Protein AF-A0ABC9KSV8-F1 (afdb_monomer_lite)

Secondary structure (DSSP, 8-state):
--STHHHHHHTTGGGSTTHHHHHHHHHHHHHHHHHHHHHHHHHHHHHHS-TTS--TTTHHHHHHHHHHHHTT--HHHHHHHHHHHHHHHHHHHHHHHHHHHHHHHHHHSPTTSS-HHHH---TTS--HHHHHHHHHHHHHHHHHHHHH-SSHHHHHHHHHHHHHHHHHHHHT--

Structure (mmCIF, N/CA/C/O backbone):
data_AF-A0ABC9KSV8-F1
#
_entry.id   AF-A0ABC9KSV8-F1
#
loop_
_atom_site.group_PDB
_atom_site.id
_atom_site.type_symbol
_atom_site.label_atom_id
_atom_site.label_alt_id
_atom_site.label_comp_id
_atom_site.label_asym_id
_atom_site.label_entity_id
_atom_site.label_seq_id
_atom_site.pdbx_PDB_ins_code
_atom_site.Cartn_x
_atom_site.Cartn_y
_atom_site.Cartn_z
_atom_site.occupancy
_atom_site.B_iso_or_equiv
_atom_site.auth_seq_id
_atom_site.auth_comp_id
_atom_site.auth_asym_id
_atom_site.auth_atom_id
_atom_site.pdbx_PDB_model_num
ATOM 1 N N . MET A 1 1 ? 8.808 -5.031 3.314 1.00 46.09 1 MET A N 1
ATOM 2 C CA . MET A 1 1 ? 7.446 -4.643 3.751 1.00 46.09 1 MET A CA 1
ATOM 3 C C . MET A 1 1 ? 6.387 -5.027 2.706 1.00 46.09 1 MET A C 1
ATOM 5 O O . MET A 1 1 ? 5.720 -4.157 2.174 1.00 46.09 1 MET A O 1
ATOM 9 N N . ALA A 1 2 ? 6.218 -6.317 2.385 1.00 45.25 2 ALA A N 1
ATOM 10 C CA . ALA A 1 2 ? 5.126 -6.767 1.500 1.00 45.25 2 ALA A CA 1
ATOM 11 C C . ALA A 1 2 ? 3.939 -7.364 2.285 1.00 45.25 2 ALA A C 1
ATOM 13 O O . ALA A 1 2 ? 2.809 -7.320 1.820 1.00 45.25 2 ALA A O 1
ATOM 14 N N . ALA A 1 3 ? 4.185 -7.873 3.499 1.00 51.78 3 ALA A N 1
ATOM 15 C CA . ALA A 1 3 ? 3.176 -8.545 4.320 1.00 51.78 3 ALA A CA 1
ATOM 16 C C . ALA A 1 3 ? 2.500 -7.650 5.380 1.00 51.78 3 ALA A C 1
ATOM 18 O O . ALA A 1 3 ? 1.443 -8.015 5.881 1.00 51.78 3 ALA A O 1
ATOM 19 N N . GLY A 1 4 ? 3.054 -6.470 5.692 1.00 57.84 4 GLY A N 1
ATOM 20 C CA . GLY A 1 4 ? 2.533 -5.593 6.760 1.00 57.84 4 GLY A CA 1
ATOM 21 C C . GLY A 1 4 ? 1.115 -5.053 6.517 1.00 57.84 4 GLY A C 1
ATOM 22 O O . GLY A 1 4 ? 0.454 -4.596 7.438 1.00 57.84 4 GLY A O 1
ATOM 23 N N . GLY A 1 5 ? 0.601 -5.148 5.287 1.00 61.28 5 GLY A N 1
ATOM 24 C CA . GLY A 1 5 ? -0.781 -4.776 4.974 1.00 61.28 5 GLY A CA 1
ATOM 25 C C . GLY A 1 5 ? -1.832 -5.797 5.428 1.00 61.28 5 GLY A C 1
ATOM 26 O O . GLY A 1 5 ? -3.011 -5.461 5.467 1.00 61.28 5 GLY A O 1
ATOM 27 N N . ALA A 1 6 ? -1.458 -7.035 5.772 1.00 68.19 6 ALA A N 1
ATOM 28 C CA . ALA A 1 6 ? -2.437 -8.063 6.143 1.00 68.19 6 ALA A CA 1
ATOM 29 C C . ALA A 1 6 ? -3.151 -7.738 7.470 1.00 68.19 6 ALA A C 1
ATOM 31 O O . ALA A 1 6 ? -4.368 -7.896 7.569 1.00 68.19 6 ALA A O 1
ATOM 32 N N . GLU A 1 7 ? -2.416 -7.206 8.449 1.00 69.50 7 GLU A N 1
ATOM 33 C CA . GLU A 1 7 ? -2.945 -6.721 9.736 1.00 69.50 7 GLU A CA 1
ATOM 34 C C . GLU A 1 7 ? -3.925 -5.562 9.524 1.00 69.50 7 GLU A C 1
ATOM 36 O O . GLU A 1 7 ? -5.012 -5.513 10.093 1.00 69.50 7 GLU A O 1
ATOM 41 N N . SER A 1 8 ? -3.577 -4.686 8.585 1.00 69.19 8 SER A N 1
ATOM 42 C CA . SER A 1 8 ? -4.386 -3.548 8.164 1.00 69.19 8 SER A CA 1
ATOM 43 C C . SER A 1 8 ? -5.717 -3.944 7.513 1.00 69.19 8 SER A C 1
ATOM 45 O O . SER A 1 8 ? -6.694 -3.206 7.582 1.00 69.19 8 SER A O 1
ATOM 47 N N . VAL A 1 9 ? -5.798 -5.126 6.903 1.00 72.62 9 VAL A N 1
ATOM 48 C CA . VAL A 1 9 ? -7.027 -5.625 6.269 1.00 72.62 9 VAL A CA 1
ATOM 49 C C . VAL A 1 9 ? -7.897 -6.412 7.263 1.00 72.62 9 VAL A C 1
ATOM 51 O O . VAL A 1 9 ? -9.110 -6.503 7.072 1.00 72.62 9 VAL A O 1
ATOM 54 N N . ALA A 1 10 ? -7.321 -6.922 8.360 1.00 73.44 10 ALA A N 1
ATOM 55 C CA . ALA A 1 10 ? -8.034 -7.680 9.397 1.00 73.44 10 ALA A CA 1
ATOM 56 C C . ALA A 1 10 ? -9.163 -6.884 10.066 1.00 73.44 10 ALA A C 1
ATOM 58 O O . ALA A 1 10 ? -10.212 -7.453 10.369 1.00 73.44 10 ALA A O 1
ATOM 59 N N . VAL A 1 11 ? -9.014 -5.563 10.199 1.00 73.00 11 VAL A N 1
ATOM 60 C CA . VAL A 1 11 ? -10.063 -4.690 10.764 1.00 73.00 11 VAL A CA 1
ATOM 61 C C . VAL A 1 11 ? -11.325 -4.601 9.898 1.00 73.00 11 VAL A C 1
ATOM 63 O O . VAL A 1 11 ? -12.359 -4.124 10.357 1.00 73.00 11 VAL A O 1
ATOM 66 N N . TYR A 1 12 ? -11.266 -5.082 8.654 1.00 75.00 12 TYR A N 1
ATOM 67 C CA . TYR A 1 12 ? -12.403 -5.142 7.734 1.00 75.00 12 TYR A CA 1
ATOM 68 C C . TYR A 1 12 ? -13.035 -6.539 7.661 1.00 75.00 12 TYR A C 1
ATOM 70 O O . TYR A 1 12 ? -13.922 -6.760 6.842 1.00 75.00 12 TYR A O 1
ATOM 78 N N . VAL A 1 13 ? -12.630 -7.500 8.506 1.00 79.50 13 VAL A N 1
ATOM 79 C CA . VAL A 1 13 ? -13.164 -8.878 8.478 1.00 79.50 13 VAL A CA 1
ATOM 80 C C . VAL A 1 13 ? -14.690 -8.932 8.616 1.00 79.50 13 VAL A C 1
ATOM 82 O O . VAL A 1 13 ? -15.338 -9.770 7.989 1.00 79.50 13 VAL A O 1
ATOM 85 N N . ASN A 1 14 ? -15.262 -8.011 9.394 1.00 75.69 14 ASN A N 1
ATOM 86 C CA . ASN A 1 14 ? -16.706 -7.901 9.608 1.00 75.69 14 ASN A CA 1
ATOM 87 C C . ASN A 1 14 ? -17.434 -7.226 8.434 1.00 75.69 14 ASN A C 1
ATOM 89 O O . ASN A 1 14 ? -18.637 -7.418 8.277 1.00 75.69 14 ASN A O 1
ATOM 93 N N . ASP A 1 15 ? -16.705 -6.508 7.578 1.00 76.12 15 ASP A N 1
ATOM 94 C CA . ASP A 1 15 ? -17.246 -5.822 6.402 1.00 76.12 15 ASP A CA 1
ATOM 95 C C . ASP A 1 15 ? -17.249 -6.735 5.156 1.00 76.12 15 ASP A C 1
ATOM 97 O O . ASP A 1 15 ? -17.809 -6.392 4.111 1.00 76.12 15 ASP A O 1
ATOM 101 N N . VAL A 1 16 ? -16.645 -7.929 5.245 1.00 79.94 16 VAL A N 1
ATOM 102 C CA . VAL A 1 16 ? -16.566 -8.895 4.141 1.00 79.94 16 VAL A CA 1
ATOM 103 C C . VAL A 1 16 ? -17.795 -9.804 4.103 1.00 79.94 16 VAL A C 1
ATOM 105 O O . VAL A 1 16 ? -18.100 -10.545 5.041 1.00 79.94 16 VAL A O 1
ATOM 108 N N . LYS A 1 17 ? -18.474 -9.825 2.948 1.00 73.56 17 LYS A N 1
ATOM 109 C CA . LYS A 1 17 ? -19.569 -10.769 2.678 1.00 73.56 17 LYS A CA 1
ATOM 110 C C . LYS A 1 17 ? -19.080 -12.212 2.841 1.00 73.56 17 LYS A C 1
ATOM 112 O O . LYS A 1 17 ? -18.141 -12.639 2.176 1.00 73.56 17 LYS A O 1
ATOM 117 N N . GLY A 1 18 ? -19.744 -12.970 3.714 1.00 79.75 18 GLY A N 1
ATOM 118 C CA . GLY A 1 18 ? -19.355 -14.344 4.049 1.00 79.75 18 GLY A CA 1
ATOM 119 C C . GLY A 1 18 ? -18.390 -14.467 5.237 1.00 79.75 18 GLY A C 1
ATOM 120 O O . GLY A 1 18 ? -17.910 -15.575 5.498 1.00 79.75 18 GLY A O 1
ATOM 121 N N . GLY A 1 19 ? -18.122 -13.364 5.948 1.00 81.19 19 GLY A N 1
ATOM 122 C CA . GLY A 1 19 ? -17.459 -13.324 7.253 1.00 81.19 19 GLY A CA 1
ATOM 123 C C . GLY A 1 19 ? -16.024 -13.859 7.270 1.00 81.19 19 GLY A C 1
ATOM 124 O O . GLY A 1 19 ? -15.344 -13.951 6.244 1.00 81.19 19 GLY A O 1
ATOM 125 N N . SER A 1 20 ? -15.572 -14.270 8.457 1.00 80.88 20 SER A N 1
ATOM 126 C CA . SER A 1 20 ? -14.182 -14.675 8.720 1.00 80.88 20 SER A CA 1
ATOM 127 C C . SER A 1 20 ? -13.683 -15.827 7.839 1.00 80.88 20 SER A C 1
ATOM 129 O O . SER A 1 20 ? -12.536 -15.816 7.399 1.00 80.88 20 SER A O 1
ATOM 131 N N . LYS A 1 21 ? -14.535 -16.806 7.505 1.00 83.38 21 LYS A N 1
ATOM 132 C CA . LYS A 1 21 ? -14.141 -17.936 6.641 1.00 83.38 21 LYS A CA 1
ATOM 133 C C . LYS A 1 21 ? -13.809 -17.500 5.215 1.00 83.38 21 LYS A C 1
ATOM 135 O O . LYS A 1 21 ? -12.883 -18.045 4.616 1.00 83.38 21 LYS A O 1
ATOM 140 N N . SER A 1 22 ? -14.566 -16.552 4.665 1.00 86.06 22 SER A N 1
ATOM 141 C CA . SER A 1 22 ? -14.311 -16.024 3.319 1.00 86.06 22 SER A CA 1
ATOM 142 C C . SER A 1 22 ? -13.081 -15.124 3.328 1.00 86.06 22 SER A C 1
ATOM 144 O O . SER A 1 22 ? -12.213 -15.261 2.470 1.00 86.06 22 SER A O 1
ATOM 146 N N . PHE A 1 23 ? -12.956 -14.296 4.364 1.00 84.50 23 PHE A N 1
ATOM 147 C CA . PHE A 1 23 ? -11.797 -13.444 4.597 1.00 84.50 23 PHE A CA 1
ATOM 148 C C . PHE A 1 23 ? -10.472 -14.226 4.625 1.00 84.50 23 PHE A C 1
ATOM 150 O O . PHE A 1 23 ? -9.555 -13.917 3.866 1.00 84.50 23 PHE A O 1
ATOM 157 N N . VAL A 1 24 ? -10.393 -15.296 5.427 1.00 86.38 24 VAL A N 1
ATOM 158 C CA . VAL A 1 24 ? -9.179 -16.126 5.546 1.00 86.38 24 VAL A CA 1
ATOM 159 C C . VAL A 1 24 ? -8.801 -16.767 4.209 1.00 86.38 24 VAL A C 1
ATOM 161 O O . VAL A 1 24 ? -7.635 -16.734 3.819 1.00 86.38 24 VAL A O 1
ATOM 164 N N . LYS A 1 25 ? -9.775 -17.311 3.466 1.00 87.12 25 LYS A N 1
ATOM 165 C CA . LYS A 1 25 ? -9.516 -17.903 2.142 1.00 87.12 25 LYS A CA 1
ATOM 166 C C . LYS A 1 25 ? -8.949 -16.879 1.161 1.00 87.12 25 LYS A C 1
ATOM 168 O O . LYS A 1 25 ? -8.007 -17.194 0.436 1.00 87.12 25 LYS A O 1
ATOM 173 N N . VAL A 1 26 ? -9.509 -15.670 1.149 1.00 88.12 26 VAL A N 1
ATOM 174 C CA . VAL A 1 26 ? -9.060 -14.586 0.268 1.00 88.12 26 VAL A CA 1
ATOM 175 C C . VAL A 1 26 ? -7.652 -14.126 0.641 1.00 88.12 26 VAL A C 1
ATOM 177 O O . VAL A 1 26 ? -6.828 -13.982 -0.256 1.00 88.12 26 VAL A O 1
ATOM 180 N N . ILE A 1 27 ? -7.338 -13.972 1.932 1.00 86.44 27 ILE A N 1
ATOM 181 C CA . ILE A 1 27 ? -5.986 -13.598 2.379 1.00 86.44 27 ILE A CA 1
ATOM 182 C C . ILE A 1 27 ? -4.946 -14.640 1.973 1.00 86.44 27 ILE A C 1
ATOM 184 O O . ILE A 1 27 ? -3.896 -14.271 1.452 1.00 86.44 27 ILE A O 1
ATOM 188 N N . ILE A 1 28 ? -5.224 -15.930 2.177 1.00 88.25 28 ILE A N 1
ATOM 189 C CA . ILE A 1 28 ? -4.281 -16.996 1.810 1.00 88.25 28 ILE A CA 1
ATOM 190 C C . ILE A 1 28 ? -4.044 -16.992 0.297 1.00 88.25 28 ILE A C 1
ATOM 192 O O . ILE A 1 28 ? -2.898 -17.030 -0.151 1.00 88.25 28 ILE A O 1
ATOM 196 N N . LEU A 1 29 ? -5.116 -16.897 -0.494 1.00 90.19 29 LEU A N 1
ATOM 197 C CA . LEU A 1 29 ? -5.014 -16.862 -1.950 1.00 90.19 29 LEU A CA 1
ATOM 198 C C . LEU A 1 29 ? -4.245 -15.624 -2.435 1.00 90.19 29 LEU A C 1
ATOM 200 O O . LEU A 1 29 ? -3.370 -15.746 -3.291 1.00 90.19 29 LEU A O 1
ATOM 204 N N . ALA A 1 30 ? -4.529 -14.454 -1.861 1.00 86.75 30 ALA A N 1
ATOM 205 C CA . ALA A 1 30 ? -3.826 -13.214 -2.169 1.00 86.75 30 ALA A CA 1
ATOM 206 C C . ALA A 1 30 ? -2.341 -13.301 -1.794 1.00 86.75 30 ALA A C 1
ATOM 208 O O . ALA A 1 30 ? -1.493 -12.915 -2.592 1.00 86.75 30 ALA A O 1
ATOM 209 N N . GLY A 1 31 ? -2.015 -13.857 -0.624 1.00 86.88 31 GLY A N 1
ATOM 210 C CA . GLY A 1 31 ? -0.638 -14.051 -0.173 1.00 86.88 31 GLY A CA 1
ATOM 211 C C . GLY A 1 31 ? 0.166 -14.950 -1.114 1.00 86.88 31 GLY A C 1
ATOM 212 O O . GLY A 1 31 ? 1.270 -14.582 -1.510 1.00 86.88 31 GLY A O 1
ATOM 213 N N . ILE A 1 32 ? -0.407 -16.081 -1.541 1.00 91.31 32 ILE A N 1
ATOM 214 C CA . ILE A 1 32 ? 0.224 -16.976 -2.526 1.00 91.31 32 ILE A CA 1
ATOM 215 C C . ILE A 1 32 ? 0.417 -16.249 -3.859 1.00 91.31 32 ILE A C 1
ATOM 217 O O . ILE A 1 32 ? 1.504 -16.286 -4.432 1.00 91.31 32 ILE A O 1
ATOM 221 N N . PHE A 1 33 ? -0.616 -15.559 -4.341 1.00 90.88 33 PHE A N 1
ATOM 222 C CA . PHE A 1 33 ? -0.572 -14.856 -5.619 1.00 90.88 33 PHE A CA 1
ATOM 223 C C . PHE A 1 33 ? 0.485 -13.743 -5.635 1.00 90.88 33 PHE A C 1
ATOM 225 O O . PHE A 1 33 ? 1.309 -13.685 -6.547 1.00 90.88 33 PHE A O 1
ATOM 232 N N . ILE A 1 34 ? 0.519 -12.904 -4.594 1.00 86.44 34 ILE A N 1
ATOM 233 C CA . ILE A 1 34 ? 1.525 -11.847 -4.430 1.00 86.44 34 ILE A CA 1
ATOM 234 C C . ILE A 1 34 ? 2.921 -12.458 -4.294 1.00 86.44 34 ILE A C 1
ATOM 236 O O . ILE A 1 34 ? 3.853 -11.959 -4.919 1.00 86.44 34 ILE A O 1
ATOM 240 N N . GLY A 1 35 ? 3.068 -13.543 -3.528 1.00 87.69 35 GLY A N 1
ATOM 241 C CA . GLY A 1 35 ? 4.335 -14.254 -3.363 1.00 87.69 35 GLY A CA 1
ATOM 242 C C . GLY A 1 35 ? 4.898 -14.746 -4.696 1.00 87.69 35 GLY A C 1
ATOM 243 O O . GLY A 1 35 ? 6.037 -14.430 -5.031 1.00 87.69 35 GLY A O 1
ATOM 244 N N . VAL A 1 36 ? 4.080 -15.432 -5.501 1.00 91.44 36 VAL A N 1
ATOM 245 C CA . VAL A 1 36 ? 4.472 -15.903 -6.841 1.00 91.44 36 VAL A CA 1
ATOM 246 C C . VAL A 1 36 ? 4.844 -14.731 -7.747 1.00 91.44 36 VAL A C 1
ATOM 248 O O . VAL A 1 36 ? 5.898 -14.764 -8.383 1.00 91.44 36 VAL A O 1
ATOM 251 N N . LEU A 1 37 ? 4.024 -13.676 -7.778 1.00 86.88 37 LEU A N 1
ATOM 252 C CA . LEU A 1 37 ? 4.317 -12.483 -8.574 1.00 86.88 37 LEU A CA 1
ATOM 253 C C . LEU A 1 37 ? 5.643 -11.833 -8.169 1.00 86.88 37 LEU A C 1
ATOM 255 O O . LEU A 1 37 ? 6.435 -11.484 -9.046 1.00 86.88 37 LEU A O 1
ATOM 259 N N . TYR A 1 38 ? 5.914 -11.697 -6.869 1.00 84.06 38 TYR A N 1
ATOM 260 C CA . TYR A 1 38 ? 7.167 -11.131 -6.366 1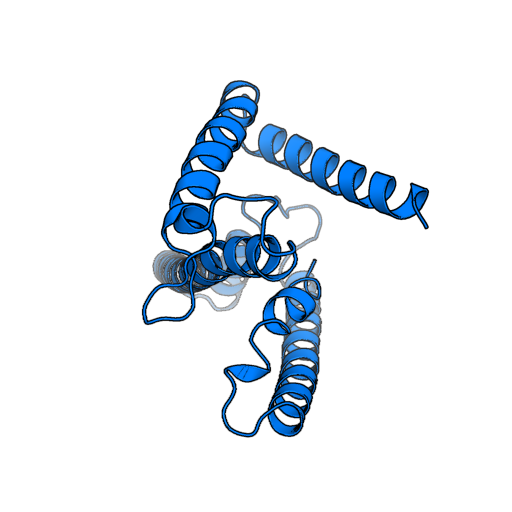.00 84.06 38 TYR A CA 1
ATOM 261 C C . TYR A 1 38 ? 8.372 -11.997 -6.732 1.00 84.06 38 TYR A C 1
ATOM 263 O O . TYR A 1 38 ? 9.382 -11.463 -7.193 1.00 84.06 38 TYR A O 1
ATOM 271 N N . SER A 1 39 ? 8.270 -13.319 -6.573 1.00 86.12 39 SER A N 1
ATOM 272 C CA . SER A 1 39 ? 9.344 -14.248 -6.932 1.00 86.12 39 SER A CA 1
ATOM 273 C C . SER A 1 39 ? 9.671 -14.185 -8.423 1.00 86.12 39 SER A C 1
ATOM 275 O O . SER A 1 39 ? 10.834 -14.022 -8.787 1.00 86.12 39 SER A O 1
ATOM 277 N N . VAL A 1 40 ? 8.655 -14.240 -9.289 1.00 85.88 40 VAL A N 1
ATOM 278 C CA . VAL A 1 40 ? 8.842 -14.155 -10.746 1.00 85.88 40 VAL A CA 1
ATOM 279 C C . VAL A 1 40 ? 9.421 -12.796 -11.142 1.00 85.88 40 VAL A C 1
ATOM 281 O O . VAL A 1 40 ? 10.394 -12.739 -11.892 1.00 85.88 40 VAL A O 1
ATOM 284 N N . SER A 1 41 ? 8.883 -11.703 -10.592 1.00 79.62 41 SER A N 1
ATOM 285 C CA . SER A 1 41 ? 9.369 -10.346 -10.879 1.00 79.62 41 SER A CA 1
ATOM 286 C C . SER A 1 41 ? 10.831 -10.168 -10.464 1.00 79.62 41 SER A C 1
ATOM 288 O O . SER A 1 41 ? 11.617 -9.591 -11.210 1.00 79.62 41 SER A O 1
ATOM 290 N N . SER A 1 42 ? 11.221 -10.702 -9.303 1.00 78.12 42 SER A N 1
ATOM 291 C CA . SER A 1 42 ? 12.599 -10.630 -8.808 1.00 78.12 42 SER A CA 1
ATOM 292 C C . SER A 1 42 ? 13.588 -11.369 -9.716 1.00 78.12 42 SER A C 1
ATOM 294 O O . SER A 1 42 ? 14.670 -10.847 -9.993 1.00 78.12 42 SER A O 1
ATOM 296 N N . VAL A 1 43 ? 13.214 -12.546 -10.229 1.00 81.06 43 VAL A N 1
ATOM 297 C CA . VAL A 1 43 ? 14.045 -13.290 -11.188 1.00 81.06 43 VAL A CA 1
ATOM 298 C C . VAL A 1 43 ? 14.179 -12.514 -12.497 1.00 81.06 43 VAL A C 1
ATOM 300 O O . VAL A 1 43 ? 15.292 -12.327 -12.979 1.00 81.06 43 VAL A O 1
ATOM 303 N N . LEU A 1 44 ? 13.071 -12.002 -13.040 1.00 75.31 44 LEU A N 1
ATOM 304 C CA . LEU A 1 44 ? 13.078 -11.250 -14.298 1.00 75.31 44 LEU A CA 1
ATOM 305 C C . LEU A 1 44 ? 13.940 -9.983 -14.211 1.00 75.31 44 LEU A C 1
ATOM 307 O O . LEU A 1 44 ? 14.732 -9.726 -15.114 1.00 75.31 44 LEU A O 1
ATOM 311 N N . ILE A 1 45 ? 13.858 -9.224 -13.115 1.00 72.75 45 ILE A N 1
ATOM 312 C CA . ILE A 1 45 ? 14.676 -8.014 -12.926 1.00 72.75 45 ILE A CA 1
ATOM 313 C C . ILE A 1 45 ? 16.176 -8.339 -12.987 1.00 72.75 45 ILE A C 1
ATOM 315 O O . ILE A 1 45 ? 16.922 -7.624 -13.651 1.00 72.75 45 ILE A O 1
ATOM 319 N N . ASN A 1 46 ? 16.610 -9.434 -12.356 1.00 71.25 46 ASN A N 1
ATOM 320 C CA . ASN A 1 46 ? 18.018 -9.846 -12.367 1.00 71.25 46 ASN A CA 1
ATOM 321 C C . ASN A 1 46 ? 18.498 -10.363 -13.735 1.00 71.25 46 ASN A C 1
ATOM 323 O O . ASN A 1 46 ? 19.697 -10.344 -13.998 1.00 71.25 46 ASN A O 1
ATOM 327 N N . VAL A 1 47 ? 17.590 -10.822 -14.604 1.00 71.81 47 VAL A N 1
ATOM 328 C CA . VAL A 1 47 ? 17.928 -11.267 -15.968 1.00 71.81 47 VAL A CA 1
ATOM 329 C C . VAL A 1 47 ? 18.143 -10.078 -16.909 1.00 71.81 47 VAL A C 1
ATOM 331 O O . VAL A 1 47 ? 19.014 -10.139 -17.774 1.00 71.81 47 VAL A O 1
ATOM 334 N N . PHE A 1 48 ? 17.370 -8.999 -16.748 1.00 65.06 48 PHE A N 1
ATOM 335 C CA . PHE A 1 48 ? 17.371 -7.873 -17.689 1.00 65.06 48 PHE A CA 1
ATOM 336 C C . PHE A 1 48 ? 18.184 -6.652 -17.234 1.00 65.06 48 PHE A C 1
ATOM 338 O O . PHE A 1 48 ? 18.494 -5.806 -18.072 1.00 65.06 48 PHE A O 1
ATOM 345 N N . VAL A 1 49 ? 18.546 -6.530 -15.949 1.00 64.62 49 VAL A N 1
ATOM 346 C CA . VAL A 1 49 ? 19.285 -5.365 -15.427 1.00 64.62 49 VAL A CA 1
ATOM 347 C C . VAL A 1 49 ? 20.441 -5.792 -14.522 1.00 64.62 49 VAL A C 1
ATOM 349 O O . VAL A 1 49 ? 20.258 -6.521 -13.551 1.00 64.62 49 VAL A O 1
ATOM 352 N N . SER A 1 50 ? 21.646 -5.285 -14.807 1.00 62.78 50 SER A N 1
ATOM 353 C CA . SER A 1 50 ? 22.821 -5.482 -13.950 1.00 62.78 50 SER A CA 1
ATOM 354 C C . SER A 1 50 ? 22.639 -4.758 -12.613 1.00 62.78 50 SER A C 1
ATOM 356 O O . SER A 1 50 ? 22.379 -3.554 -12.578 1.00 62.78 50 SER A O 1
ATOM 358 N N . SER A 1 51 ? 22.834 -5.463 -11.492 1.00 57.62 51 SER A N 1
ATOM 359 C CA . SER A 1 51 ? 22.593 -4.942 -10.134 1.00 57.62 51 SER A CA 1
ATOM 360 C C . SER A 1 51 ? 23.402 -3.682 -9.785 1.00 57.62 51 SER A C 1
ATOM 362 O O . SER A 1 51 ? 23.079 -2.999 -8.818 1.00 57.62 51 SER A O 1
ATOM 364 N N . LYS A 1 52 ? 24.447 -3.360 -10.561 1.00 55.81 52 LYS A N 1
ATOM 365 C CA . LYS A 1 52 ? 25.304 -2.180 -10.366 1.00 55.81 52 LYS A CA 1
ATOM 366 C C . LYS A 1 52 ? 24.707 -0.867 -10.892 1.00 55.81 52 LYS A C 1
ATOM 368 O O . LYS A 1 52 ? 25.212 0.188 -10.521 1.00 55.81 52 LYS A O 1
ATOM 373 N N . GLU A 1 53 ? 23.662 -0.907 -11.720 1.00 57.88 53 GLU A N 1
ATOM 374 C CA . GLU A 1 53 ? 23.066 0.299 -12.332 1.00 57.88 53 GLU A CA 1
ATOM 375 C C . GLU A 1 53 ? 21.717 0.713 -11.718 1.00 57.88 53 GLU A C 1
ATOM 377 O O . GLU A 1 53 ? 21.203 1.793 -12.016 1.00 57.88 53 GLU A O 1
ATOM 382 N N . LEU A 1 54 ? 21.159 -0.105 -10.819 1.00 57.72 54 LEU A N 1
ATOM 383 C CA . LEU A 1 54 ? 19.859 0.141 -10.198 1.00 57.72 54 LEU A CA 1
ATOM 384 C C . LEU A 1 54 ? 19.919 1.315 -9.213 1.00 57.72 54 LEU A C 1
ATOM 386 O O . LEU A 1 54 ? 20.519 1.224 -8.141 1.00 57.72 54 LEU A O 1
ATOM 390 N N . LYS A 1 55 ? 19.229 2.412 -9.544 1.00 57.16 55 LYS A N 1
ATOM 391 C CA . LYS A 1 55 ? 18.980 3.514 -8.600 1.00 57.16 55 LYS A CA 1
ATOM 392 C C . LYS A 1 55 ? 17.623 3.338 -7.921 1.00 57.16 55 LYS A C 1
ATOM 394 O O . LYS A 1 55 ? 16.625 3.093 -8.590 1.00 57.16 55 LYS A O 1
ATOM 399 N N . PHE A 1 56 ? 17.555 3.548 -6.606 1.00 50.31 56 PHE A N 1
ATOM 400 C CA . PHE A 1 56 ? 16.327 3.383 -5.808 1.00 50.31 56 PHE A CA 1
ATOM 401 C C . PHE A 1 56 ? 15.143 4.232 -6.292 1.00 50.31 56 PHE A C 1
ATOM 403 O O . PHE A 1 56 ? 14.001 3.790 -6.238 1.00 50.31 56 PHE A O 1
ATOM 410 N N . THR A 1 57 ? 15.410 5.433 -6.800 1.00 49.84 57 THR A N 1
ATOM 411 C CA . THR A 1 57 ? 14.379 6.379 -7.249 1.00 49.84 57 THR A CA 1
ATOM 412 C C . THR A 1 57 ? 13.906 6.141 -8.687 1.00 49.84 57 THR A C 1
ATOM 414 O O . THR A 1 57 ? 12.922 6.742 -9.107 1.00 49.84 57 THR A O 1
ATOM 417 N N . GLY A 1 58 ? 14.580 5.262 -9.441 1.00 55.09 58 GLY A N 1
ATOM 418 C CA . GLY A 1 58 ? 14.292 4.994 -10.855 1.00 55.09 58 GLY A CA 1
ATOM 419 C C . GLY A 1 58 ? 14.262 3.515 -11.243 1.00 55.09 58 GLY A C 1
ATOM 420 O O . GLY A 1 58 ? 14.053 3.217 -12.413 1.00 55.09 58 GLY A O 1
ATOM 421 N N . GLY A 1 59 ? 14.461 2.589 -10.300 1.00 60.47 59 GLY A N 1
ATOM 422 C CA . GLY A 1 59 ? 14.685 1.169 -10.586 1.00 60.47 59 GLY A CA 1
ATOM 423 C C . GLY A 1 59 ? 13.553 0.501 -11.365 1.00 60.47 59 GLY A C 1
ATOM 424 O O . GLY A 1 59 ? 13.822 -0.302 -12.249 1.00 60.47 59 GLY A O 1
ATOM 425 N N . SER A 1 60 ? 12.293 0.877 -11.125 1.00 61.31 60 SER A N 1
ATOM 426 C CA . SER A 1 60 ? 11.162 0.377 -11.918 1.00 61.31 60 SER A CA 1
ATOM 427 C C . SER A 1 60 ? 11.232 0.869 -13.367 1.00 61.31 60 SER A C 1
ATOM 429 O O . SER A 1 60 ? 11.226 0.060 -14.289 1.00 61.31 60 SER A O 1
ATOM 431 N N . VAL A 1 61 ? 11.378 2.178 -13.584 1.00 62.75 61 VAL A N 1
ATOM 432 C CA . VAL A 1 61 ? 11.476 2.782 -14.926 1.00 62.75 61 VAL A CA 1
ATOM 433 C C . VAL A 1 61 ? 12.703 2.264 -15.688 1.00 62.75 61 VAL A C 1
ATOM 435 O O . VAL A 1 61 ? 12.599 1.974 -16.875 1.00 62.75 61 VAL A O 1
ATOM 438 N N . GLN A 1 62 ? 13.836 2.064 -15.009 1.00 65.44 62 GLN A N 1
ATOM 439 C CA . GLN A 1 62 ? 15.061 1.495 -15.585 1.00 65.44 62 GLN A CA 1
ATOM 440 C C . GLN A 1 62 ? 14.872 0.044 -16.044 1.00 65.44 62 GLN A C 1
ATOM 442 O O . GLN A 1 62 ? 15.307 -0.315 -17.136 1.00 65.44 62 GLN A O 1
ATOM 447 N N . VAL A 1 63 ? 14.174 -0.777 -15.254 1.00 69.31 63 VAL A N 1
ATOM 448 C CA . VAL A 1 63 ? 13.839 -2.162 -15.625 1.00 69.31 63 VAL A CA 1
ATOM 449 C C . VAL A 1 63 ? 12.948 -2.202 -16.864 1.00 69.31 63 VAL A C 1
ATOM 451 O O . VAL A 1 63 ? 13.211 -2.970 -17.790 1.00 69.31 63 VAL A O 1
ATOM 454 N N . PHE A 1 64 ? 11.917 -1.360 -16.925 1.00 71.69 64 PHE A N 1
ATOM 455 C CA . PHE A 1 64 ? 11.031 -1.323 -18.089 1.00 71.69 64 PHE A CA 1
ATOM 456 C C . PHE A 1 64 ? 11.698 -0.728 -19.331 1.00 71.69 64 PHE A C 1
ATOM 458 O O . PHE A 1 64 ? 11.418 -1.186 -20.438 1.00 71.69 64 PHE A O 1
ATOM 465 N N . HIS A 1 65 ? 12.609 0.230 -19.159 1.00 70.31 65 HIS A N 1
ATOM 466 C CA . HIS A 1 65 ? 13.448 0.735 -20.241 1.00 70.31 65 HIS A CA 1
ATOM 467 C C . HIS A 1 65 ? 14.358 -0.374 -20.801 1.00 70.31 65 HIS A C 1
ATOM 469 O O . HIS A 1 65 ? 14.372 -0.598 -22.011 1.00 70.31 65 HIS A O 1
ATOM 475 N N . GLY A 1 66 ? 15.039 -1.135 -19.934 1.00 69.38 66 GLY A N 1
ATOM 476 C CA . GLY A 1 66 ? 15.868 -2.279 -20.340 1.00 69.38 66 GLY A CA 1
ATOM 477 C C . GLY A 1 66 ? 15.076 -3.355 -21.094 1.00 69.38 66 GLY A C 1
ATOM 478 O O . GLY A 1 66 ? 15.526 -3.856 -22.124 1.00 69.38 66 GLY A O 1
ATOM 479 N N . MET A 1 67 ? 13.849 -3.652 -20.652 1.00 70.06 67 MET A N 1
ATOM 480 C CA . MET A 1 67 ? 12.954 -4.562 -21.379 1.00 70.06 67 MET A CA 1
ATOM 481 C C . MET A 1 67 ? 12.475 -3.985 -22.718 1.00 70.06 67 MET A C 1
ATOM 483 O O . MET A 1 67 ? 12.435 -4.711 -23.710 1.00 70.06 67 MET A O 1
ATOM 487 N N . ALA A 1 68 ? 12.129 -2.695 -22.786 1.00 72.69 68 ALA A N 1
ATOM 488 C CA . ALA A 1 68 ? 11.718 -2.060 -24.040 1.00 72.69 68 ALA A CA 1
ATOM 489 C C . ALA A 1 68 ? 12.832 -2.103 -25.091 1.00 72.69 68 ALA A C 1
ATOM 491 O O . ALA A 1 68 ? 12.557 -2.426 -26.246 1.00 72.69 68 ALA A O 1
ATOM 492 N N . ALA A 1 69 ? 14.080 -1.858 -24.679 1.00 71.00 69 ALA A N 1
ATOM 493 C CA . ALA A 1 69 ? 15.250 -1.970 -25.543 1.00 71.00 69 ALA A CA 1
ATOM 494 C C . ALA A 1 69 ? 15.464 -3.409 -26.048 1.00 71.00 69 ALA A C 1
ATOM 496 O O . ALA A 1 69 ? 15.729 -3.603 -27.233 1.00 71.00 69 ALA A O 1
ATOM 497 N N . TYR A 1 70 ? 15.279 -4.420 -25.188 1.00 72.75 70 TYR A N 1
ATOM 498 C CA . TYR A 1 70 ? 15.403 -5.834 -25.567 1.00 72.75 70 TYR A CA 1
ATOM 499 C C . TYR A 1 70 ? 14.345 -6.279 -26.593 1.00 72.75 70 TYR A C 1
ATOM 501 O O . TYR A 1 70 ? 14.661 -7.006 -27.532 1.00 72.75 70 TYR A O 1
ATOM 509 N N . PHE A 1 71 ? 13.096 -5.824 -26.448 1.00 77.56 71 PHE A N 1
ATOM 510 C CA . PHE A 1 71 ? 11.993 -6.169 -27.358 1.00 77.56 71 PHE A CA 1
ATOM 511 C C . PHE A 1 71 ? 11.844 -5.214 -28.559 1.00 77.56 71 PHE A C 1
ATOM 513 O O . PHE A 1 71 ? 10.923 -5.385 -29.358 1.00 77.56 71 PHE A O 1
ATOM 520 N N . GLY A 1 72 ? 12.718 -4.210 -28.699 1.00 77.88 72 GLY A N 1
ATOM 521 C CA . GLY A 1 72 ? 12.653 -3.215 -29.778 1.00 77.88 72 GLY A CA 1
ATOM 522 C C . GLY A 1 72 ? 11.412 -2.312 -29.723 1.00 77.88 72 GLY A C 1
ATOM 523 O O . GLY A 1 72 ? 10.969 -1.800 -30.751 1.00 77.88 72 GLY A O 1
ATOM 524 N N . LEU A 1 73 ? 10.815 -2.142 -28.540 1.00 79.69 73 LEU A N 1
ATOM 525 C CA . LEU A 1 73 ? 9.601 -1.353 -28.353 1.00 79.69 73 LEU A CA 1
ATOM 526 C C . LEU A 1 73 ? 9.926 0.145 -28.230 1.00 79.69 73 LEU A C 1
ATOM 528 O O . LEU A 1 73 ? 10.927 0.504 -27.608 1.00 79.69 73 LEU A O 1
ATOM 532 N N . PRO A 1 74 ? 9.064 1.046 -28.747 1.00 81.62 74 PRO A N 1
ATOM 533 C CA . PRO A 1 74 ? 9.261 2.482 -28.597 1.00 81.62 74 PRO A CA 1
ATOM 534 C C . PRO A 1 74 ? 9.283 2.885 -27.120 1.00 81.62 74 PRO A C 1
ATOM 536 O O . PRO A 1 74 ? 8.288 2.736 -26.404 1.00 81.62 74 PRO A O 1
ATOM 539 N N . GLU A 1 75 ? 10.398 3.461 -26.679 1.00 72.31 75 GLU A N 1
ATOM 540 C CA . GLU A 1 75 ? 10.620 3.847 -25.283 1.00 72.31 75 GLU A CA 1
ATOM 541 C C . GLU A 1 75 ? 9.519 4.777 -24.746 1.00 72.31 75 GLU A C 1
ATOM 543 O O . GLU A 1 75 ? 8.999 4.584 -23.648 1.00 72.31 75 GLU A O 1
ATOM 548 N N . ALA A 1 76 ? 9.088 5.750 -25.554 1.00 77.94 76 ALA A N 1
ATOM 549 C CA . ALA A 1 76 ? 8.033 6.686 -25.178 1.00 77.94 76 ALA A CA 1
ATOM 550 C C . ALA A 1 76 ? 6.692 5.992 -24.879 1.00 77.94 76 ALA A C 1
ATOM 552 O O . ALA A 1 76 ? 5.939 6.454 -24.020 1.00 77.94 76 ALA A O 1
ATOM 553 N N . LEU A 1 77 ? 6.384 4.887 -25.568 1.00 80.50 77 LEU A N 1
ATOM 554 C CA . LEU A 1 77 ? 5.162 4.119 -25.335 1.00 80.50 77 LEU A CA 1
ATOM 555 C C . LEU A 1 77 ? 5.274 3.306 -24.041 1.00 80.50 77 LEU A C 1
ATOM 557 O O . LEU A 1 77 ? 4.345 3.324 -23.232 1.00 80.50 77 LEU A O 1
ATOM 561 N N . MET A 1 78 ? 6.426 2.665 -23.814 1.00 79.06 78 MET A N 1
ATOM 562 C CA . MET A 1 78 ? 6.677 1.903 -22.589 1.00 79.06 78 MET A CA 1
ATOM 563 C C . MET A 1 78 ? 6.653 2.806 -21.352 1.00 79.06 78 MET A C 1
ATOM 565 O O . MET A 1 78 ? 5.943 2.511 -20.392 1.00 79.06 78 MET A O 1
ATOM 569 N N . ASN A 1 79 ? 7.345 3.948 -21.388 1.00 75.69 79 ASN A N 1
ATOM 570 C CA . ASN A 1 79 ? 7.398 4.884 -20.262 1.00 75.69 79 ASN A CA 1
ATOM 571 C C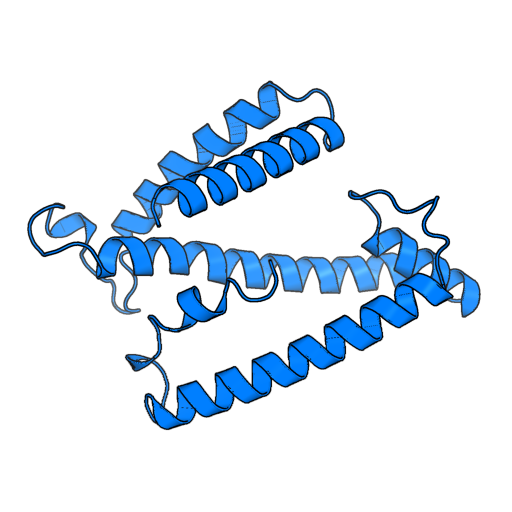 . ASN A 1 79 ? 6.005 5.417 -19.894 1.00 75.69 79 ASN A C 1
ATOM 573 O O . ASN A 1 79 ? 5.676 5.529 -18.713 1.00 75.69 79 ASN A O 1
ATOM 577 N N . ARG A 1 80 ? 5.149 5.694 -20.889 1.00 81.88 80 ARG A N 1
ATOM 578 C CA . ARG A 1 80 ? 3.753 6.103 -20.655 1.00 81.88 80 ARG A CA 1
ATOM 579 C C . ARG A 1 80 ? 2.922 4.986 -20.034 1.00 81.88 80 ARG A C 1
ATOM 581 O O . ARG A 1 80 ? 2.173 5.247 -19.097 1.00 81.88 80 ARG A O 1
ATOM 588 N N . PHE A 1 81 ? 3.060 3.759 -20.534 1.00 83.12 81 PHE A N 1
ATOM 589 C CA . PHE A 1 81 ? 2.344 2.601 -20.000 1.00 83.12 81 PHE A CA 1
ATOM 590 C C . PHE A 1 81 ? 2.730 2.323 -18.541 1.00 83.12 81 PHE A C 1
ATOM 592 O O . PHE A 1 81 ? 1.863 2.233 -17.673 1.00 83.12 81 PHE A O 1
ATOM 599 N N . VAL A 1 82 ? 4.030 2.279 -18.252 1.00 81.62 82 VAL A N 1
ATOM 600 C CA . VAL A 1 82 ? 4.565 2.075 -16.899 1.00 81.62 82 VAL A CA 1
ATOM 601 C C . VAL A 1 82 ? 4.150 3.204 -15.970 1.00 81.62 82 VAL A C 1
ATOM 603 O O . VAL A 1 82 ? 3.746 2.941 -14.838 1.00 81.62 82 VAL A O 1
ATOM 606 N N . GLY A 1 83 ? 4.216 4.450 -16.443 1.00 81.69 83 GLY A N 1
ATOM 607 C CA . GLY A 1 83 ? 3.765 5.615 -15.692 1.00 81.69 83 GLY A CA 1
ATOM 608 C C . GLY A 1 83 ? 2.288 5.516 -15.316 1.00 81.69 83 GLY A C 1
ATOM 609 O O . GLY A 1 83 ? 1.947 5.736 -14.158 1.00 81.69 83 GLY A O 1
ATOM 610 N N . LEU A 1 84 ? 1.422 5.107 -16.250 1.00 86.81 84 LEU A N 1
ATOM 611 C CA . LEU A 1 84 ? -0.008 4.931 -15.994 1.00 86.81 84 LEU A CA 1
ATOM 612 C C . LEU A 1 84 ? -0.278 3.815 -14.976 1.00 86.81 84 LEU A C 1
ATOM 614 O O . LEU A 1 84 ? -0.995 4.040 -14.004 1.00 86.81 84 LEU A O 1
ATOM 618 N N . VAL A 1 85 ? 0.327 2.638 -15.160 1.00 86.56 85 VAL A N 1
ATOM 619 C CA . VAL A 1 85 ? 0.162 1.503 -14.235 1.00 86.56 85 VAL A CA 1
ATOM 620 C C . VAL A 1 85 ? 0.678 1.861 -12.842 1.00 86.56 85 VAL A C 1
ATOM 622 O O . VAL A 1 85 ? -0.003 1.605 -11.848 1.00 86.56 85 VAL A O 1
ATOM 625 N N . SER A 1 86 ? 1.845 2.505 -12.763 1.00 83.31 86 SER A N 1
ATOM 626 C CA . SER A 1 86 ? 2.435 2.946 -11.496 1.00 83.31 86 SER A CA 1
ATOM 627 C C . SER A 1 86 ? 1.562 3.998 -10.823 1.00 83.31 86 SER A C 1
ATOM 629 O O . SER A 1 86 ? 1.321 3.908 -9.623 1.00 83.31 86 SER A O 1
ATOM 631 N N . PHE A 1 87 ? 1.031 4.955 -11.585 1.00 85.56 87 PHE A N 1
ATOM 632 C CA . PHE A 1 87 ? 0.112 5.961 -11.069 1.00 85.56 87 PHE A CA 1
ATOM 633 C C . PHE A 1 87 ? -1.149 5.319 -10.488 1.00 85.56 87 PHE A C 1
ATOM 635 O O . PHE A 1 87 ? -1.490 5.596 -9.342 1.00 85.56 87 PHE A O 1
ATOM 642 N N . THR A 1 88 ? -1.812 4.424 -11.225 1.00 87.94 88 THR A N 1
ATOM 643 C CA . THR A 1 88 ? -3.013 3.735 -10.734 1.00 87.94 88 THR A CA 1
ATOM 644 C C . THR A 1 88 ? -2.709 2.890 -9.495 1.00 87.94 88 THR A C 1
ATOM 646 O O . THR A 1 88 ? -3.485 2.912 -8.539 1.00 87.94 88 THR A O 1
ATOM 649 N N . ALA A 1 89 ? -1.567 2.198 -9.468 1.00 84.75 89 ALA A N 1
ATOM 650 C CA . ALA A 1 89 ? -1.137 1.420 -8.309 1.00 84.75 89 ALA A CA 1
ATOM 651 C C . ALA A 1 89 ? -0.881 2.309 -7.080 1.00 84.75 89 ALA A C 1
ATOM 653 O O . ALA A 1 89 ? -1.378 2.014 -5.991 1.00 84.75 89 ALA A O 1
ATOM 654 N N . MET A 1 90 ? -0.157 3.421 -7.245 1.00 83.56 90 MET A N 1
ATOM 655 C CA . MET A 1 90 ? 0.104 4.366 -6.156 1.00 83.56 90 MET A CA 1
ATOM 656 C C . MET A 1 90 ? -1.170 5.073 -5.694 1.00 83.56 90 MET A C 1
ATOM 658 O O . MET A 1 90 ? -1.346 5.271 -4.495 1.00 83.56 90 MET A O 1
ATOM 662 N N . PHE A 1 91 ? -2.080 5.400 -6.611 1.00 84.56 91 PHE A N 1
ATOM 663 C CA . PHE A 1 91 ? -3.363 6.011 -6.282 1.00 84.56 91 PHE A CA 1
ATOM 664 C C . PHE A 1 91 ? -4.247 5.062 -5.466 1.00 84.56 91 PHE A C 1
ATOM 666 O O . PHE A 1 91 ? -4.752 5.446 -4.413 1.00 84.56 91 PHE A O 1
ATOM 673 N N . GLY A 1 92 ? -4.374 3.799 -5.886 1.00 85.44 92 GLY A N 1
ATOM 674 C CA . GLY A 1 92 ? -5.095 2.782 -5.114 1.00 85.44 92 GLY A CA 1
ATOM 675 C C . GLY A 1 92 ? -4.475 2.550 -3.733 1.00 85.44 92 GLY A C 1
ATOM 676 O O . GLY A 1 92 ? -5.189 2.485 -2.732 1.00 85.44 92 GLY A O 1
ATOM 677 N N . SER A 1 93 ? -3.142 2.503 -3.666 1.00 81.81 93 SER A N 1
ATOM 678 C CA . SER A 1 93 ? -2.400 2.407 -2.407 1.00 81.81 93 SER A CA 1
ATOM 679 C C . SER A 1 93 ? -2.705 3.595 -1.485 1.00 81.81 93 SER A C 1
ATOM 681 O O . SER A 1 93 ? -3.097 3.395 -0.339 1.00 81.81 93 SER A O 1
ATOM 683 N N . LEU A 1 94 ? -2.628 4.830 -1.987 1.00 83.69 94 LEU A N 1
ATOM 684 C CA . LEU A 1 94 ? -2.905 6.043 -1.213 1.00 83.69 94 LEU A CA 1
ATOM 685 C C . LEU A 1 94 ? -4.298 6.012 -0.566 1.00 83.69 94 LEU A C 1
ATOM 687 O O . LEU A 1 94 ? -4.432 6.336 0.615 1.00 83.69 94 LEU A O 1
ATOM 691 N N . LEU A 1 95 ? -5.323 5.586 -1.310 1.00 81.38 95 LEU A N 1
ATOM 692 C CA . LEU A 1 95 ? -6.689 5.472 -0.790 1.00 81.38 95 LEU A CA 1
ATOM 693 C C . LEU A 1 95 ? -6.779 4.460 0.363 1.00 81.38 95 LEU A C 1
ATOM 695 O O . LEU A 1 95 ? -7.361 4.765 1.406 1.00 81.38 95 LEU A O 1
ATOM 699 N N . MET A 1 96 ? -6.148 3.291 0.216 1.00 79.50 96 MET A N 1
ATOM 700 C CA . MET A 1 96 ? -6.109 2.263 1.263 1.00 79.50 96 MET A CA 1
ATOM 701 C C . MET A 1 96 ? -5.346 2.730 2.511 1.00 79.50 96 MET A C 1
ATOM 703 O O . MET A 1 96 ? -5.840 2.591 3.633 1.00 79.50 96 MET A O 1
ATOM 707 N N . TRP A 1 97 ? -4.163 3.323 2.331 1.00 75.19 97 TRP A N 1
ATOM 708 C CA . TRP A 1 97 ? -3.306 3.786 3.427 1.00 75.19 97 TRP A CA 1
ATOM 709 C C . TRP A 1 97 ? -3.835 5.036 4.137 1.00 75.19 97 TRP A C 1
ATOM 711 O O . TRP A 1 97 ? -3.408 5.319 5.250 1.00 75.19 97 TRP A O 1
ATOM 721 N N . THR A 1 98 ? -4.784 5.768 3.551 1.00 75.81 98 THR A N 1
ATOM 722 C CA . THR A 1 98 ? -5.422 6.907 4.231 1.00 75.81 98 THR A CA 1
ATOM 723 C C . THR A 1 98 ? -6.510 6.440 5.199 1.00 75.81 98 THR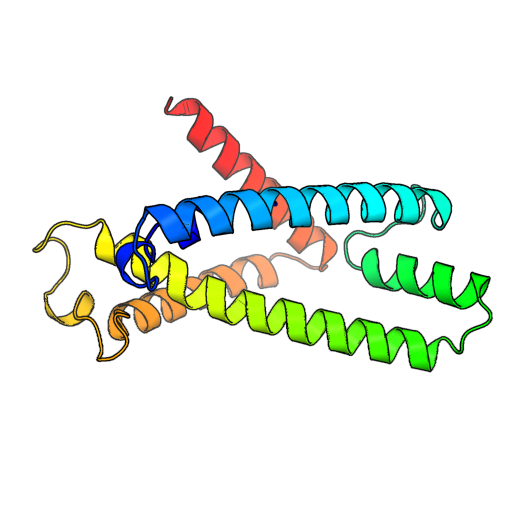 A C 1
ATOM 725 O O . THR A 1 98 ? -6.582 6.923 6.325 1.00 75.81 98 THR A O 1
ATOM 728 N N . ALA A 1 99 ? -7.347 5.480 4.792 1.00 73.56 99 ALA A N 1
ATOM 729 C CA . ALA A 1 99 ? -8.466 5.010 5.615 1.00 73.56 99 ALA A CA 1
ATOM 730 C C . ALA A 1 99 ? -8.030 4.056 6.737 1.00 73.56 99 ALA A C 1
ATOM 732 O O . ALA A 1 99 ? -8.630 4.028 7.811 1.00 73.56 99 ALA A O 1
ATOM 733 N N . THR A 1 100 ? -6.987 3.266 6.495 1.00 77.75 100 THR A N 1
ATOM 734 C CA . THR A 1 100 ? -6.647 2.145 7.375 1.00 77.75 100 THR A CA 1
ATOM 735 C C . THR A 1 100 ? -6.034 2.558 8.720 1.00 77.75 100 THR A C 1
ATOM 737 O O . THR A 1 100 ? -6.561 2.114 9.738 1.00 77.75 100 THR A O 1
ATOM 740 N N . PRO A 1 101 ? -5.021 3.445 8.791 1.00 74.75 101 PRO A N 1
ATOM 741 C CA . PRO A 1 101 ? -4.470 3.904 10.069 1.00 74.75 101 PRO A CA 1
ATOM 742 C C . PRO A 1 101 ? -5.518 4.620 10.920 1.00 74.75 101 PRO A C 1
ATOM 744 O O . PRO A 1 101 ? -5.594 4.397 12.124 1.00 74.75 101 PRO A O 1
ATOM 747 N N . VAL A 1 102 ? -6.385 5.408 10.273 1.00 74.12 102 VAL A N 1
ATOM 748 C CA . VAL A 1 102 ? -7.519 6.073 10.919 1.00 74.12 102 VAL A CA 1
ATOM 749 C C . VAL A 1 102 ? -8.463 5.042 11.537 1.00 74.12 102 VAL A C 1
ATOM 751 O O . VAL A 1 102 ? -8.847 5.176 12.695 1.00 74.12 102 VAL A O 1
ATOM 754 N N . LYS A 1 103 ? -8.842 3.999 10.788 1.00 73.69 103 LYS A N 1
ATOM 755 C CA . LYS A 1 103 ? -9.762 2.975 11.293 1.00 73.69 103 LYS A CA 1
ATOM 756 C C . LYS A 1 103 ? -9.133 2.169 12.428 1.00 73.69 103 LYS A C 1
ATOM 758 O O . LYS A 1 103 ? -9.769 2.057 13.466 1.00 73.69 103 LYS A O 1
ATOM 763 N N . ILE A 1 104 ? -7.897 1.687 12.272 1.00 76.19 104 ILE A N 1
ATOM 764 C CA . ILE A 1 104 ? -7.174 0.929 13.310 1.00 76.19 104 ILE A CA 1
ATOM 765 C C . ILE A 1 104 ? -7.080 1.758 14.593 1.00 76.19 104 ILE A C 1
ATOM 767 O O . ILE A 1 104 ? -7.644 1.368 15.612 1.00 76.19 104 ILE A O 1
ATOM 771 N N . PHE A 1 105 ? -6.475 2.947 14.515 1.00 74.81 105 PHE A N 1
ATOM 772 C CA . PHE A 1 105 ? -6.183 3.776 15.684 1.00 74.81 105 PHE A CA 1
ATOM 773 C C . PHE A 1 105 ? -7.440 4.164 16.468 1.00 74.81 105 PHE A C 1
ATOM 775 O O . PHE A 1 105 ? -7.435 4.158 17.694 1.00 74.81 105 PHE A O 1
ATOM 782 N N . PHE A 1 106 ? -8.537 4.479 15.778 1.00 68.94 106 PHE A N 1
ATOM 783 C CA . PHE A 1 106 ? -9.779 4.877 16.442 1.00 68.94 106 PHE A CA 1
ATOM 784 C C . PHE A 1 106 ? -10.677 3.695 16.829 1.00 68.94 106 PHE A C 1
ATOM 786 O O . PHE A 1 106 ? -11.535 3.870 17.689 1.00 68.94 106 PHE A O 1
ATOM 793 N N . SER A 1 107 ? -10.487 2.508 16.242 1.00 67.81 107 SER A N 1
ATOM 794 C CA . SER A 1 107 ? -11.230 1.294 16.617 1.00 67.81 107 SER A CA 1
ATOM 795 C C . SER A 1 107 ? -10.644 0.563 17.827 1.00 67.81 107 SER A C 1
ATOM 797 O O . SER A 1 107 ? -11.379 -0.132 18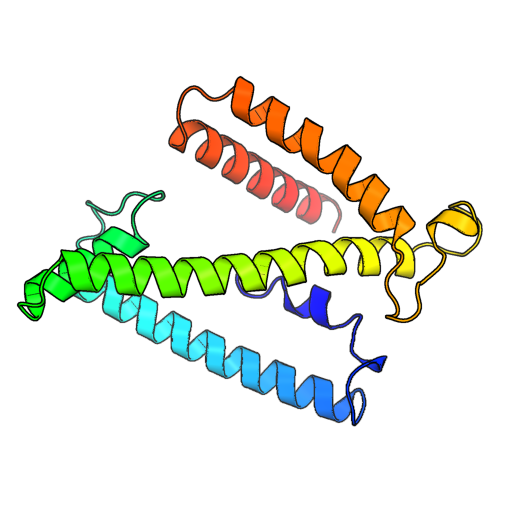.522 1.00 67.81 107 SER A O 1
ATOM 799 N N . GLU A 1 108 ? -9.346 0.727 18.094 1.00 68.25 108 GLU A N 1
ATOM 800 C CA . GLU A 1 108 ? -8.658 0.050 19.202 1.00 68.25 108 GLU A CA 1
ATOM 801 C C . GLU A 1 108 ? -8.715 0.819 20.531 1.00 68.25 108 GLU A C 1
ATOM 803 O O . GLU A 1 108 ? -8.475 0.242 21.591 1.00 68.25 108 GLU A O 1
ATOM 808 N N . ILE A 1 109 ? -9.042 2.115 20.511 1.00 68.75 109 ILE A N 1
ATOM 809 C CA . ILE A 1 109 ? -9.033 2.947 21.719 1.00 68.75 109 ILE A CA 1
ATOM 810 C C . ILE A 1 109 ? -10.392 2.875 22.434 1.00 68.75 109 ILE A C 1
ATOM 812 O O . ILE A 1 109 ? -11.419 3.160 21.815 1.00 68.75 109 ILE A O 1
ATOM 816 N N . PRO A 1 110 ? -10.424 2.550 23.744 1.00 63.53 110 PRO A N 1
ATOM 817 C CA . PRO A 1 110 ? -11.668 2.425 24.494 1.00 63.53 110 PRO A CA 1
ATOM 818 C C . PRO A 1 110 ? -12.455 3.739 24.544 1.00 63.53 110 PRO A C 1
ATOM 820 O O . PRO A 1 110 ? -11.896 4.842 24.601 1.00 63.53 110 PRO A O 1
ATOM 823 N N . GLU A 1 111 ? -13.783 3.608 24.557 1.00 63.19 111 GLU A N 1
ATOM 824 C CA . GLU A 1 111 ? -14.701 4.742 24.617 1.00 63.19 111 GLU A CA 1
ATOM 825 C C . GLU A 1 111 ? -14.394 5.632 25.836 1.00 63.19 111 GLU A C 1
ATOM 827 O O . GLU A 1 111 ? -14.423 5.177 26.978 1.00 63.19 111 GLU A O 1
ATOM 832 N N . GLY A 1 112 ? -14.104 6.917 25.599 1.00 65.12 112 GLY A N 1
ATOM 833 C CA . GLY A 1 112 ? -13.866 7.910 26.656 1.00 65.12 112 GLY A CA 1
ATOM 834 C C . GLY A 1 112 ? -12.456 8.507 26.716 1.00 65.12 112 GLY A C 1
ATOM 835 O O . GLY A 1 112 ? -12.296 9.550 27.344 1.00 65.12 112 GLY A O 1
ATOM 836 N N . ILE A 1 113 ? -11.459 7.928 26.033 1.00 72.88 113 ILE A N 1
ATOM 837 C CA . ILE A 1 113 ? -10.116 8.539 25.897 1.00 72.88 113 ILE A CA 1
ATOM 838 C C . ILE A 1 113 ? -10.153 9.730 24.928 1.00 72.88 113 ILE A C 1
ATOM 840 O O . ILE A 1 113 ? -9.587 10.789 25.193 1.00 72.88 113 ILE A O 1
ATOM 844 N N . PHE A 1 114 ? -10.864 9.568 23.811 1.00 68.75 114 PHE A N 1
ATOM 845 C CA . PHE A 1 114 ? -11.133 10.626 22.844 1.00 68.75 114 PHE A CA 1
ATOM 846 C C . PHE A 1 114 ? -12.588 11.096 22.944 1.00 68.75 114 PHE A C 1
ATOM 848 O O . PHE A 1 114 ? -13.487 10.342 23.320 1.00 68.75 114 PHE A O 1
ATOM 855 N N . GLY A 1 115 ? -12.840 12.363 22.598 1.00 68.56 115 GLY A N 1
ATOM 856 C CA . GLY A 1 115 ? -14.193 12.916 22.618 1.00 68.56 115 GLY A CA 1
ATOM 857 C C . GLY A 1 115 ? -15.129 12.131 21.694 1.00 68.56 115 GLY A C 1
ATOM 858 O O . GLY A 1 115 ? -14.757 11.790 20.575 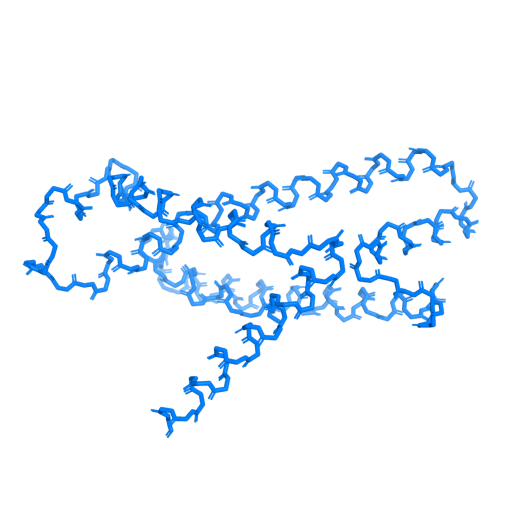1.00 68.56 115 GLY A O 1
ATOM 859 N N . LYS A 1 116 ? -16.380 11.892 22.111 1.00 67.81 116 LYS A N 1
ATOM 860 C CA . LYS A 1 116 ? -17.368 11.126 21.314 1.00 67.81 116 LYS A CA 1
ATOM 861 C C . LYS A 1 116 ? -17.479 11.599 19.856 1.00 67.81 116 LYS A C 1
ATOM 863 O O . LYS A 1 116 ? -17.686 10.800 18.957 1.00 67.81 116 LYS A O 1
ATOM 868 N N . LYS A 1 117 ? -17.267 12.898 19.616 1.00 68.12 117 LYS A N 1
ATOM 869 C CA . LYS A 1 117 ? -17.291 13.520 18.287 1.00 68.12 117 LYS A CA 1
ATOM 870 C C . LYS A 1 117 ? -16.113 13.148 17.382 1.00 68.12 117 LYS A C 1
ATOM 872 O O . LYS A 1 117 ? -16.276 13.265 16.176 1.00 68.12 117 LYS A O 1
ATOM 877 N N . THR A 1 118 ? -14.942 12.779 17.903 1.00 67.25 118 THR A N 1
ATOM 878 C CA . THR A 1 118 ? -13.752 12.460 17.085 1.00 67.25 118 THR A CA 1
ATOM 879 C C . THR A 1 118 ? -13.708 10.999 16.647 1.00 67.25 118 THR A C 1
ATOM 881 O O . THR A 1 118 ? -13.149 10.715 15.594 1.00 67.25 118 THR A O 1
ATOM 884 N N . VAL A 1 119 ? -14.325 10.104 17.424 1.00 69.94 119 VAL A N 1
ATOM 885 C CA . VAL A 1 119 ? -14.398 8.651 17.160 1.00 69.94 119 VAL A CA 1
ATOM 886 C C . VAL A 1 119 ? -15.664 8.272 16.369 1.00 69.94 119 VAL A C 1
ATOM 888 O O . VAL A 1 119 ? -15.802 7.151 15.897 1.00 69.94 119 VAL A O 1
ATOM 891 N N . GLU A 1 120 ? -16.592 9.217 16.200 1.00 73.81 120 GLU A N 1
ATOM 892 C CA . GLU A 1 120 ? -17.855 9.026 15.484 1.00 73.81 120 GLU A CA 1
ATOM 893 C C . GLU A 1 120 ? -17.625 8.565 14.033 1.00 73.81 120 GLU A C 1
ATOM 895 O O . GLU A 1 120 ? -16.995 9.265 13.230 1.00 73.81 120 GLU A O 1
ATOM 900 N N . LEU A 1 121 ? -18.144 7.378 13.709 1.00 74.31 121 LEU A N 1
ATOM 901 C CA . LEU A 1 121 ? -18.105 6.793 12.370 1.00 74.31 121 LEU A CA 1
ATOM 902 C C . LEU A 1 121 ? -19.148 7.466 11.467 1.00 74.31 121 LEU A C 1
ATOM 904 O O . LEU A 1 121 ? -20.262 7.756 11.897 1.00 74.31 121 LEU A O 1
ATOM 908 N N . ASN A 1 122 ? -18.795 7.700 10.203 1.00 77.88 122 ASN A N 1
ATOM 909 C CA . ASN A 1 122 ? -19.748 8.125 9.177 1.00 77.88 122 ASN A CA 1
ATOM 910 C C . ASN A 1 122 ? -20.560 6.931 8.629 1.00 77.88 122 ASN A C 1
ATOM 912 O O . ASN A 1 122 ? -20.333 5.782 9.006 1.00 77.88 122 ASN A O 1
ATOM 916 N N . GLU A 1 123 ? -21.464 7.191 7.681 1.00 73.75 123 GLU A N 1
ATOM 917 C CA . GLU A 1 123 ? -22.299 6.168 7.017 1.00 73.75 123 GLU A CA 1
ATOM 918 C C . GLU A 1 123 ? -21.495 5.043 6.337 1.00 73.75 123 GLU A C 1
ATOM 920 O O . GLU A 1 123 ? -22.018 3.959 6.104 1.00 73.75 123 GLU A O 1
ATOM 925 N N . ASN A 1 124 ? -20.211 5.280 6.055 1.00 72.06 124 ASN A N 1
ATOM 926 C CA . ASN A 1 124 ? -19.300 4.326 5.427 1.00 72.06 124 ASN A CA 1
ATOM 927 C C . ASN A 1 124 ? -18.408 3.587 6.447 1.00 72.06 124 ASN A C 1
ATOM 929 O O . ASN A 1 124 ? -17.453 2.922 6.050 1.00 72.06 124 ASN A O 1
ATOM 933 N N . GLY A 1 125 ? -18.663 3.725 7.755 1.00 71.75 125 GLY A N 1
ATOM 934 C CA . GLY A 1 125 ? -17.882 3.060 8.805 1.00 71.75 125 GLY A CA 1
ATOM 935 C C . GLY A 1 125 ? -16.473 3.633 9.001 1.00 71.75 125 GLY A C 1
ATOM 936 O O . GLY A 1 125 ? -15.583 2.925 9.474 1.00 71.75 125 GLY A O 1
ATOM 937 N N . VAL A 1 126 ? -16.251 4.900 8.625 1.00 73.44 126 VAL A N 1
ATOM 938 C CA . VAL A 1 126 ? -14.956 5.594 8.736 1.00 73.44 126 VAL A CA 1
ATOM 939 C C . VAL A 1 126 ? -15.084 6.792 9.684 1.00 73.44 126 VAL A C 1
ATOM 941 O O . VAL A 1 126 ? -15.994 7.607 9.501 1.00 73.44 126 VAL A O 1
ATOM 944 N N . PRO A 1 127 ? -14.177 6.981 10.662 1.00 76.88 127 PRO A N 1
ATOM 945 C CA . PRO A 1 127 ? -14.227 8.145 11.536 1.00 76.88 127 PRO A CA 1
ATOM 946 C C . PRO A 1 127 ? -13.661 9.373 10.801 1.00 76.88 127 PRO A C 1
ATOM 948 O O . PRO A 1 127 ? -12.464 9.657 10.791 1.00 76.88 127 PRO A O 1
ATOM 951 N N . ALA A 1 128 ? -14.540 10.111 10.119 1.00 76.19 128 ALA A N 1
ATOM 952 C CA . ALA A 1 128 ? -14.149 11.178 9.192 1.00 76.19 128 ALA A CA 1
ATOM 953 C C . ALA A 1 128 ? -13.424 12.353 9.874 1.00 76.19 128 ALA A C 1
ATOM 955 O O . ALA A 1 128 ? -12.503 12.936 9.305 1.00 76.19 128 ALA A O 1
ATOM 956 N N . ARG A 1 129 ? -13.809 12.707 11.107 1.00 76.88 129 ARG A N 1
ATOM 957 C CA . ARG A 1 129 ? -13.160 13.794 11.865 1.00 76.88 129 ARG A CA 1
ATOM 958 C C . ARG A 1 129 ? -11.756 13.411 12.328 1.00 76.88 129 ARG A C 1
ATOM 960 O O . ARG A 1 129 ? -10.848 14.232 12.259 1.00 76.88 129 ARG A O 1
ATOM 967 N N . ALA A 1 130 ? -11.574 12.162 12.739 1.00 76.81 130 ALA A N 1
ATOM 968 C CA . ALA A 1 130 ? -10.268 11.584 13.014 1.00 76.81 130 ALA A CA 1
ATOM 969 C C . ALA A 1 130 ? -9.339 11.616 11.791 1.00 76.81 130 ALA A C 1
ATOM 971 O O . ALA A 1 130 ? -8.177 12.000 11.918 1.00 76.81 130 ALA A O 1
ATOM 972 N N . ALA A 1 131 ? -9.858 11.293 10.601 1.00 79.62 131 ALA A N 1
ATOM 973 C CA . ALA A 1 131 ? -9.087 11.356 9.358 1.00 79.62 131 ALA A CA 1
ATOM 974 C C . ALA A 1 131 ? -8.531 12.763 9.081 1.00 79.62 131 ALA A C 1
ATOM 976 O O . ALA A 1 131 ? -7.369 12.909 8.705 1.00 79.62 131 ALA A O 1
ATOM 977 N N . TRP A 1 132 ? -9.327 13.808 9.331 1.00 80.56 132 TRP A N 1
ATOM 978 C CA . TRP A 1 132 ? -8.875 15.198 9.208 1.00 80.56 132 TRP A CA 1
ATOM 979 C C . TRP A 1 132 ? -7.778 15.564 10.210 1.00 80.56 132 TRP A C 1
ATOM 981 O O . TRP A 1 132 ? -6.837 16.272 9.855 1.00 80.56 132 TRP A O 1
ATOM 991 N N . ILE A 1 133 ? -7.868 15.063 11.444 1.00 81.00 133 ILE A N 1
ATOM 992 C CA . ILE A 1 133 ? -6.827 15.272 12.459 1.00 81.00 133 ILE A CA 1
ATOM 993 C C . ILE A 1 133 ? -5.524 14.586 12.028 1.00 81.00 133 ILE A C 1
ATOM 995 O O . ILE A 1 133 ? -4.475 15.227 12.041 1.00 81.00 133 ILE A O 1
ATOM 999 N N . GLN A 1 134 ? -5.584 13.328 11.573 1.00 80.38 134 GLN A N 1
ATOM 1000 C CA . GLN A 1 134 ? -4.415 12.626 11.031 1.00 80.38 134 GLN A CA 1
ATOM 1001 C C . GLN A 1 134 ? -3.800 13.398 9.861 1.00 80.38 134 GLN A C 1
ATOM 1003 O O . GLN A 1 134 ? -2.586 13.584 9.823 1.00 80.38 134 GLN A O 1
ATOM 1008 N N . PHE A 1 135 ? -4.624 13.876 8.928 1.00 82.38 135 PHE A N 1
ATOM 1009 C CA . PHE A 1 135 ? -4.155 14.657 7.787 1.00 82.38 135 PHE A CA 1
ATOM 1010 C C . PHE A 1 135 ? -3.361 15.896 8.232 1.00 82.38 135 PHE A C 1
ATOM 1012 O O . PHE A 1 135 ? -2.251 16.123 7.751 1.00 82.38 135 PHE A O 1
ATOM 1019 N N . LEU A 1 136 ? -3.876 16.652 9.206 1.00 83.94 136 LEU A N 1
ATOM 1020 C CA . LEU A 1 136 ? -3.204 17.843 9.736 1.00 83.94 136 LEU A CA 1
ATOM 1021 C C . LEU A 1 136 ? -1.917 17.535 10.512 1.00 83.94 136 LEU A C 1
ATOM 1023 O O . LEU A 1 136 ? -1.036 18.387 10.555 1.00 83.94 136 LEU A O 1
ATOM 1027 N N . ILE A 1 137 ? -1.787 16.345 11.099 1.00 82.50 137 ILE A N 1
ATOM 1028 C CA . ILE A 1 137 ? -0.560 15.902 11.781 1.00 82.50 137 ILE A CA 1
ATOM 1029 C C . ILE A 1 137 ? 0.495 15.433 10.767 1.00 82.50 137 ILE A C 1
ATOM 1031 O O . ILE A 1 137 ? 1.678 15.748 10.905 1.00 82.50 137 ILE A O 1
ATOM 1035 N N . VAL A 1 138 ? 0.081 14.701 9.729 1.00 81.06 138 VAL A N 1
ATOM 1036 C CA . VAL A 1 138 ? 0.989 14.128 8.720 1.00 81.06 138 VAL A CA 1
ATOM 1037 C C . VAL A 1 138 ? 1.610 15.209 7.831 1.00 81.06 138 VAL A C 1
ATOM 1039 O O . VAL A 1 138 ? 2.777 15.087 7.464 1.00 81.06 138 VAL A O 1
ATOM 1042 N N . ILE A 1 139 ? 0.883 16.284 7.511 1.00 85.00 139 ILE A N 1
ATOM 1043 C CA . ILE A 1 139 ? 1.387 17.360 6.638 1.00 85.00 139 ILE A CA 1
ATOM 1044 C C . ILE A 1 139 ? 2.681 18.004 7.189 1.00 85.00 139 ILE A C 1
ATOM 1046 O O . ILE A 1 139 ? 3.685 17.994 6.475 1.00 85.00 139 ILE A O 1
ATOM 1050 N N . PRO A 1 140 ? 2.740 18.504 8.441 1.00 83.31 140 PRO A N 1
ATOM 1051 C CA . PRO A 1 140 ? 3.981 19.013 9.025 1.00 83.31 140 PRO A CA 1
ATOM 1052 C C . PRO A 1 140 ? 5.085 17.955 9.109 1.00 83.31 140 PRO A C 1
ATOM 1054 O O . PRO A 1 140 ? 6.236 18.250 8.789 1.00 83.31 140 PRO A O 1
ATOM 1057 N N . LEU A 1 141 ? 4.736 16.719 9.486 1.00 79.38 141 LEU A N 1
ATOM 1058 C CA . LEU A 1 141 ? 5.690 15.607 9.569 1.00 79.38 141 LEU A CA 1
ATOM 1059 C C . LEU A 1 141 ? 6.315 15.257 8.215 1.00 79.38 141 LEU A C 1
ATOM 1061 O O . LEU A 1 141 ? 7.445 14.785 8.187 1.00 79.38 141 LEU A O 1
ATOM 1065 N N . MET A 1 142 ? 5.617 15.501 7.104 1.00 77.31 142 MET A N 1
ATOM 1066 C CA . MET A 1 142 ? 6.171 15.345 5.756 1.00 77.31 142 MET A CA 1
ATOM 1067 C C . MET A 1 142 ? 7.023 16.543 5.335 1.00 77.31 142 MET A C 1
ATOM 1069 O O . MET A 1 142 ? 8.074 16.366 4.726 1.00 77.31 142 MET A O 1
ATOM 1073 N N . ILE A 1 143 ? 6.603 17.764 5.668 1.00 80.88 143 ILE A N 1
ATOM 1074 C CA . ILE A 1 143 ? 7.304 18.984 5.244 1.00 80.88 143 ILE A CA 1
ATOM 1075 C C . ILE A 1 143 ? 8.667 19.119 5.938 1.00 80.88 143 ILE A C 1
ATOM 1077 O O . ILE A 1 143 ? 9.648 19.479 5.291 1.00 80.88 143 ILE A O 1
ATOM 1081 N N . ILE A 1 144 ? 8.758 18.810 7.235 1.00 80.00 144 ILE A N 1
ATOM 1082 C CA . ILE A 1 144 ? 9.987 19.019 8.019 1.00 80.00 144 ILE A CA 1
ATOM 1083 C C . ILE A 1 144 ? 11.192 18.224 7.455 1.00 80.00 144 ILE A C 1
ATOM 1085 O O . ILE A 1 144 ? 12.227 18.843 7.196 1.00 80.00 144 ILE A O 1
ATOM 1089 N N . PRO A 1 145 ? 11.098 16.906 7.179 1.00 71.38 145 PRO A N 1
ATOM 1090 C CA . PRO A 1 145 ? 12.197 16.137 6.585 1.00 71.38 145 PRO A CA 1
ATOM 1091 C C . PRO A 1 145 ? 12.529 16.560 5.152 1.00 71.38 145 PRO A C 1
ATOM 1093 O O . PRO A 1 145 ? 13.689 16.493 4.741 1.00 71.38 145 PRO A O 1
ATOM 1096 N N . MET A 1 146 ? 11.522 17.010 4.394 1.00 73.81 146 MET A N 1
ATOM 1097 C CA . MET A 1 146 ? 11.714 17.498 3.026 1.00 73.81 146 MET A CA 1
ATOM 1098 C C . MET A 1 146 ? 12.538 18.786 2.993 1.00 73.81 146 MET A C 1
ATOM 1100 O O . MET A 1 146 ? 13.384 18.933 2.120 1.00 73.81 146 MET A O 1
ATOM 1104 N N . LEU A 1 147 ? 12.343 19.691 3.957 1.00 78.06 147 LEU A N 1
ATOM 1105 C CA . LEU A 1 147 ? 13.144 20.915 4.079 1.00 78.06 147 LEU A CA 1
ATOM 1106 C C . LEU A 1 147 ? 14.582 20.643 4.551 1.00 78.06 147 LEU A C 1
ATOM 1108 O O . LEU A 1 147 ? 15.478 21.430 4.262 1.00 78.06 147 LEU A O 1
ATOM 1112 N N . GLY A 1 148 ? 14.805 19.539 5.270 1.00 72.06 148 GLY A N 1
ATOM 1113 C CA . GLY A 1 148 ? 16.130 19.124 5.740 1.00 72.06 148 GLY A CA 1
ATOM 1114 C C . GLY A 1 148 ? 16.956 18.328 4.723 1.00 72.06 148 GLY A C 1
ATOM 1115 O O . GLY A 1 148 ? 18.133 18.079 4.973 1.00 72.06 148 GLY A O 1
ATOM 1116 N N . SER A 1 149 ? 16.367 17.921 3.593 1.00 73.00 149 SER A N 1
ATOM 1117 C CA . SER A 1 149 ? 17.010 17.039 2.613 1.00 73.00 149 SER A CA 1
ATOM 1118 C C . SER A 1 149 ? 17.238 17.763 1.287 1.00 73.00 149 SER A C 1
ATOM 1120 O O . SER A 1 149 ? 16.292 18.110 0.588 1.00 73.00 149 SER A O 1
ATOM 1122 N N . ASN A 1 150 ? 18.503 17.947 0.902 1.00 74.00 150 ASN A N 1
ATOM 1123 C CA . ASN A 1 150 ? 18.867 18.640 -0.343 1.00 74.00 150 ASN A CA 1
ATOM 1124 C C . ASN A 1 150 ? 18.631 17.787 -1.602 1.00 74.00 150 ASN A C 1
ATOM 1126 O O . ASN A 1 150 ? 18.578 18.316 -2.712 1.00 74.00 150 ASN A O 1
ATOM 1130 N N . THR A 1 151 ? 18.485 16.468 -1.446 1.00 79.06 151 THR A N 1
ATOM 1131 C CA . THR A 1 151 ? 18.175 15.546 -2.540 1.00 79.06 151 THR A CA 1
ATOM 1132 C C . THR A 1 151 ? 17.111 14.528 -2.133 1.00 79.06 151 THR A C 1
ATOM 1134 O O . THR A 1 151 ? 16.956 14.181 -0.961 1.00 79.06 151 THR A O 1
ATOM 1137 N N . VAL A 1 152 ? 16.401 13.986 -3.128 1.00 73.69 152 VAL A N 1
ATOM 1138 C CA . VAL A 1 152 ? 15.448 12.879 -2.927 1.00 73.69 152 VAL A CA 1
ATOM 1139 C C . VAL A 1 152 ? 16.153 11.644 -2.356 1.00 73.69 152 VAL A C 1
ATOM 1141 O O . VAL A 1 152 ? 15.557 10.902 -1.586 1.00 73.69 152 VAL A O 1
ATOM 1144 N N . GLN A 1 153 ? 17.428 11.427 -2.694 1.00 70.25 153 GLN A N 1
ATOM 1145 C CA . GLN A 1 153 ? 18.190 10.287 -2.188 1.00 70.25 153 GLN A CA 1
ATOM 1146 C C . GLN A 1 153 ? 18.499 10.432 -0.692 1.00 70.25 153 GLN A C 1
ATOM 1148 O O . GLN A 1 153 ? 18.356 9.460 0.046 1.00 70.25 153 GLN A O 1
ATOM 1153 N N . ASP A 1 154 ? 18.844 11.638 -0.234 1.00 75.88 154 ASP A N 1
ATOM 1154 C CA . ASP A 1 154 ? 19.061 11.926 1.191 1.00 75.88 154 ASP A CA 1
ATOM 1155 C C . ASP A 1 154 ? 17.762 11.807 1.992 1.00 75.88 154 ASP A C 1
ATOM 1157 O O . ASP A 1 154 ? 17.751 11.245 3.090 1.00 75.88 154 ASP A O 1
ATOM 1161 N N . LEU A 1 155 ? 16.647 12.253 1.402 1.00 77.56 155 LEU A N 1
ATOM 1162 C CA . LEU A 1 155 ? 15.319 12.065 1.976 1.00 77.56 155 LEU A CA 1
ATOM 1163 C C . LEU A 1 155 ? 14.992 10.572 2.124 1.00 77.56 155 LEU A C 1
ATOM 1165 O O . LEU A 1 155 ? 14.559 10.139 3.190 1.00 77.56 155 LEU A O 1
ATOM 1169 N N . MET A 1 156 ? 15.238 9.769 1.083 1.00 76.25 156 MET A N 1
ATOM 1170 C CA . MET A 1 156 ? 15.007 8.322 1.133 1.00 76.25 156 MET A CA 1
ATOM 1171 C C . MET A 1 156 ? 15.903 7.636 2.165 1.00 76.25 156 MET A C 1
ATOM 1173 O O . MET A 1 156 ? 15.407 6.819 2.936 1.00 76.25 156 MET A O 1
ATOM 1177 N N . ASN A 1 157 ? 17.188 7.987 2.234 1.00 77.50 157 ASN A N 1
ATOM 1178 C CA . ASN A 1 157 ? 18.108 7.432 3.229 1.00 77.50 157 ASN A CA 1
ATOM 1179 C C . ASN A 1 157 ? 17.654 7.771 4.659 1.00 77.50 157 ASN A C 1
ATOM 1181 O O . ASN A 1 157 ? 17.647 6.900 5.527 1.00 77.50 157 ASN A O 1
ATOM 1185 N N . THR A 1 158 ? 17.206 9.008 4.890 1.00 77.06 158 THR A N 1
ATOM 1186 C CA . THR A 1 158 ? 16.631 9.438 6.174 1.00 77.06 158 THR A CA 1
ATOM 1187 C C . THR A 1 158 ? 15.396 8.614 6.538 1.00 77.06 158 THR A C 1
ATOM 1189 O O . THR A 1 158 ? 15.328 8.064 7.635 1.00 77.06 158 THR A O 1
ATOM 1192 N N . ILE A 1 159 ? 14.446 8.459 5.612 1.00 75.50 159 ILE A N 1
ATOM 1193 C CA . ILE A 1 159 ? 13.211 7.692 5.841 1.00 75.50 159 ILE A CA 1
ATOM 1194 C C . ILE A 1 159 ? 13.510 6.209 6.094 1.00 75.50 159 ILE A C 1
ATOM 1196 O O . ILE A 1 159 ? 12.906 5.602 6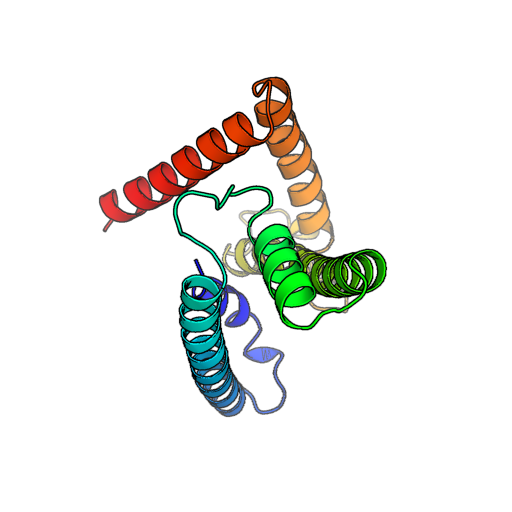.981 1.00 75.50 159 ILE A O 1
ATOM 1200 N N . ILE A 1 160 ? 14.449 5.619 5.350 1.00 75.44 160 ILE A N 1
ATOM 1201 C CA . ILE A 1 160 ? 14.876 4.228 5.545 1.00 75.44 160 ILE A CA 1
ATOM 1202 C C . ILE A 1 160 ? 15.466 4.055 6.944 1.00 75.44 160 ILE A C 1
ATOM 1204 O O . ILE A 1 160 ? 15.061 3.140 7.657 1.00 75.44 160 ILE A O 1
ATOM 1208 N N . ASN A 1 161 ? 16.352 4.959 7.364 1.00 76.44 161 ASN A N 1
ATOM 1209 C CA . ASN A 1 161 ? 16.952 4.916 8.695 1.00 76.44 161 ASN A CA 1
ATOM 1210 C C . ASN A 1 161 ? 15.906 5.101 9.804 1.00 76.44 161 ASN A C 1
ATOM 1212 O O . ASN A 1 161 ? 15.956 4.393 10.805 1.00 76.44 161 ASN A O 1
ATOM 1216 N N . MET A 1 162 ? 14.923 5.987 9.620 1.00 76.12 162 MET A N 1
ATOM 1217 C CA . MET A 1 162 ? 13.808 6.145 10.564 1.00 76.12 162 MET A CA 1
ATOM 1218 C C . MET A 1 162 ? 12.930 4.890 10.638 1.00 76.12 162 MET A C 1
ATOM 1220 O O . MET A 1 162 ? 12.513 4.494 11.723 1.00 76.12 162 MET A O 1
ATOM 1224 N N . THR A 1 163 ? 12.673 4.241 9.501 1.00 75.44 163 THR A N 1
ATOM 1225 C CA . THR A 1 163 ? 11.891 2.996 9.440 1.00 75.44 163 THR A CA 1
ATOM 1226 C C . THR A 1 163 ? 12.641 1.842 10.106 1.00 75.44 163 THR A C 1
ATOM 1228 O O . THR A 1 163 ? 12.039 1.066 10.845 1.00 75.44 163 THR A O 1
ATOM 1231 N N . ALA A 1 164 ? 13.956 1.747 9.887 1.00 73.25 164 ALA A N 1
ATOM 1232 C CA . ALA A 1 164 ? 14.817 0.769 10.545 1.00 73.25 164 ALA A CA 1
ATOM 1233 C C . ALA A 1 164 ? 14.853 0.992 12.065 1.00 73.25 164 ALA A C 1
ATOM 1235 O O . ALA A 1 164 ? 14.610 0.057 12.820 1.00 73.25 164 ALA A O 1
ATOM 1236 N N . ALA A 1 165 ? 15.035 2.240 12.508 1.00 71.00 165 ALA A N 1
ATOM 1237 C CA . ALA A 1 165 ? 15.022 2.595 13.926 1.00 71.00 165 ALA A CA 1
ATOM 1238 C C . ALA A 1 165 ? 13.672 2.300 14.604 1.00 71.00 165 ALA A C 1
ATOM 1240 O O . ALA A 1 165 ? 13.643 1.827 15.737 1.00 71.00 165 ALA A O 1
ATOM 1241 N N . ALA A 1 166 ? 12.550 2.542 13.918 1.00 64.44 166 ALA A N 1
ATOM 1242 C CA . ALA A 1 166 ? 11.226 2.181 14.424 1.00 64.44 166 ALA A CA 1
ATOM 1243 C C . ALA A 1 166 ? 11.050 0.656 14.554 1.00 64.44 166 ALA A C 1
ATOM 1245 O O . ALA A 1 166 ? 10.466 0.188 15.530 1.00 64.44 166 ALA A O 1
ATOM 1246 N N . GLY A 1 167 ? 11.583 -0.116 13.601 1.00 61.59 167 GLY A N 1
ATOM 1247 C CA . GLY A 1 167 ? 11.606 -1.579 13.670 1.00 61.59 167 GLY A CA 1
ATOM 1248 C C . GLY A 1 167 ? 12.465 -2.113 14.821 1.00 61.59 167 GLY A C 1
ATOM 1249 O O . GLY A 1 167 ? 12.028 -3.004 15.546 1.00 61.59 167 GLY A O 1
ATOM 1250 N N . ASP A 1 168 ? 13.646 -1.531 15.041 1.00 57.16 168 ASP A N 1
ATOM 1251 C CA . ASP A 1 168 ? 14.539 -1.909 16.145 1.00 57.16 168 ASP A CA 1
ATOM 1252 C C . ASP A 1 168 ? 13.947 -1.554 17.517 1.00 57.16 168 ASP A C 1
ATOM 1254 O O . ASP A 1 168 ? 14.054 -2.335 18.463 1.00 57.16 168 ASP A O 1
ATOM 1258 N N . ALA A 1 169 ? 13.258 -0.414 17.628 1.00 49.75 169 ALA A N 1
ATOM 1259 C CA . ALA A 1 169 ? 12.555 -0.026 18.850 1.00 49.75 169 ALA A CA 1
ATOM 1260 C C . ALA A 1 169 ? 11.409 -0.991 19.203 1.00 49.75 169 ALA A C 1
ATOM 1262 O O . ALA A 1 169 ? 11.179 -1.260 20.381 1.00 49.75 169 ALA A O 1
ATOM 1263 N N . ALA A 1 170 ? 10.716 -1.544 18.200 1.00 48.00 170 ALA A N 1
ATOM 1264 C CA . ALA A 1 170 ? 9.680 -2.550 18.416 1.00 48.00 170 ALA A CA 1
ATOM 1265 C C . ALA A 1 170 ? 10.261 -3.883 18.925 1.00 48.00 170 ALA A C 1
ATOM 1267 O O . ALA A 1 170 ? 9.658 -4.503 19.794 1.00 48.00 170 ALA A O 1
ATOM 1268 N N . ASN A 1 171 ? 11.450 -4.282 18.458 1.00 46.44 171 ASN A N 1
ATOM 1269 C CA . ASN A 1 171 ? 12.147 -5.498 18.907 1.00 46.44 171 ASN A CA 1
ATOM 1270 C C . ASN A 1 171 ? 12.733 -5.407 20.328 1.00 46.44 171 ASN A C 1
ATOM 1272 O O . ASN A 1 171 ? 13.047 -6.436 20.912 1.00 46.44 171 ASN A O 1
ATOM 1276 N N . LEU A 1 172 ? 12.909 -4.203 20.882 1.00 40.12 172 LEU A N 1
ATOM 1277 C CA . LEU A 1 172 ? 13.388 -3.985 22.257 1.00 40.12 172 LEU A CA 1
ATOM 1278 C C . LEU A 1 172 ? 12.275 -4.076 23.318 1.00 40.12 172 LEU A C 1
ATOM 1280 O O . LEU A 1 172 ? 12.572 -4.072 24.512 1.00 40.12 172 LEU A O 1
ATOM 1284 N N . LEU A 1 173 ? 11.009 -4.116 22.894 1.00 38.91 173 LEU A N 1
ATOM 1285 C CA . LEU A 1 173 ? 9.824 -4.155 23.762 1.00 38.91 173 LEU A CA 1
ATOM 1286 C C . LEU A 1 173 ? 9.155 -5.542 23.826 1.00 38.91 173 LEU A C 1
ATOM 1288 O O . LEU A 1 173 ? 8.119 -5.680 24.479 1.00 38.91 173 LEU A O 1
ATOM 1292 N N . ILE A 1 174 ? 9.749 -6.549 23.181 1.00 39.59 174 ILE A N 1
ATOM 1293 C CA . ILE A 1 174 ? 9.341 -7.966 23.185 1.00 39.59 174 ILE A CA 1
ATOM 1294 C C . ILE A 1 174 ? 10.492 -8.815 23.721 1.00 39.59 174 ILE A C 1
ATOM 1296 O O . ILE A 1 174 ? 10.199 -9.810 24.419 1.00 39.59 174 ILE A O 1
#

Sequence (174 aa):
MAAGGAESVAVYVNDVKGGSKSFVKVIILAGIFIGVLYSVSSVLINVFVSSKELKFTGGSVQVFHGMAAYFGLPEALMNRFVGLVSFTAMFGSLLMWTATPVKIFFSEIPEGIFGKKTVELNENGVPARAAWIQFLIVIPLMIIPMLGSNTVQDLMNTIINMTAAAGDAANLLI

Organism: Shigella sonnei (NCBI:txid624)

Foldseek 3Di:
DVCPCLVLCVLCQVVDDVHPVVSVVVVVVVVVVVVVVVVVVVVLLVVQDDPVPADPVCNQLVSQQSVCVVVVHDSVVSSVVSVVVVVVVVVVVVVSVLQRVQLVVLVPDDPPPDDPLQSDADPVRGSVNSSVVVVVVVVVVVVVLVVVDPDPVSSVVVVVVVVVVVVVVVVVVD

InterPro domains:
  IPR002293 Amino acid/polyamine transporter I [PF13520] (2-173)
  IPR050367 Amino acid-polyamine-organocation superfamily [PTHR42770] (2-166)

Radius of gyration: 20.34 Å; chains: 1; bounding box: 48×39×56 Å

pLDDT: mean 73.83, std 10.72, range [38.91, 91.44]